Protein AF-A0A2K9NQ68-F1 (afdb_monomer_lite)

Secondary structure (DSSP, 8-state):
-EEEEEEEE-TT--EEEEEEEEEESSSSEEEEEEEEEETTS--EEEEEEEE-SSS--EEEEEEETTEEEEEEE---

Foldseek 3Di:
DDWDWDWDQDPVRKTKIKIKDWDDPDPFKIKIWIWIDTPPAWTKIKIKIWGHDPWTKMWMWIDTPVDIDTDIDTDD

Structure (mmCIF, N/CA/C/O backbone):
data_AF-A0A2K9NQ68-F1
#
_entry.id   AF-A0A2K9NQ68-F1
#
loop_
_atom_site.group_PDB
_atom_site.id
_atom_site.type_symbol
_atom_site.label_atom_id
_atom_site.label_alt_id
_atom_site.label_comp_id
_atom_site.label_asym_id
_atom_site.label_entity_id
_atom_site.label_seq_id
_atom_site.pdbx_PDB_ins_code
_atom_site.Cartn_x
_atom_site.Cartn_y
_atom_site.Cartn_z
_atom_site.occupancy
_atom_site.B_iso_or_equiv
_atom_site.auth_seq_id
_atom_site.auth_comp_id
_atom_site.auth_asym_id
_atom_site.auth_atom_id
_atom_site.pdbx_PDB_model_num
ATOM 1 N N . MET A 1 1 ? 0.849 11.772 -10.104 1.00 55.84 1 MET A N 1
ATOM 2 C CA . MET A 1 1 ? 0.892 11.378 -8.680 1.00 55.84 1 MET A CA 1
ATOM 3 C C . MET A 1 1 ? -0.546 11.416 -8.203 1.00 55.84 1 MET A C 1
ATOM 5 O O . MET A 1 1 ? -1.172 12.448 -8.405 1.00 55.84 1 MET A O 1
ATOM 9 N N . LEU A 1 2 ? -1.090 10.295 -7.728 1.00 73.06 2 LEU A N 1
ATOM 10 C CA . LEU A 1 2 ? -2.513 10.167 -7.404 1.00 73.06 2 LEU A CA 1
ATOM 11 C C . LEU A 1 2 ? -2.622 9.773 -5.930 1.00 73.06 2 LEU A C 1
ATOM 13 O O . LEU A 1 2 ? -1.947 8.843 -5.482 1.00 73.06 2 LEU A O 1
ATOM 17 N N . VAL A 1 3 ? -3.364 10.576 -5.175 1.00 78.00 3 VAL A N 1
ATOM 18 C CA . VAL A 1 3 ? -3.645 10.351 -3.759 1.00 78.00 3 VAL A CA 1
ATOM 19 C C . VAL A 1 3 ? -5.147 10.186 -3.669 1.00 78.00 3 VAL A C 1
ATOM 21 O O . VAL A 1 3 ? -5.870 11.135 -3.967 1.00 78.00 3 VAL A O 1
ATOM 24 N N . ASP A 1 4 ? -5.586 8.997 -3.284 1.00 82.75 4 ASP A N 1
ATOM 25 C CA . ASP A 1 4 ? -6.990 8.707 -3.055 1.00 82.75 4 ASP A CA 1
ATOM 26 C C . ASP A 1 4 ? -7.253 8.730 -1.556 1.00 82.75 4 ASP A C 1
ATOM 28 O O . ASP A 1 4 ? -6.519 8.175 -0.740 1.00 82.75 4 ASP A O 1
ATOM 32 N N . THR A 1 5 ? -8.295 9.446 -1.166 1.00 85.75 5 THR A N 1
ATOM 33 C CA . THR A 1 5 ? -8.703 9.561 0.229 1.00 85.75 5 THR A CA 1
ATOM 34 C C . THR A 1 5 ? -10.189 9.312 0.296 1.00 85.75 5 THR A C 1
ATOM 36 O O . THR A 1 5 ? -10.976 10.030 -0.314 1.00 85.75 5 THR A O 1
ATOM 39 N N . THR A 1 6 ? -10.567 8.285 1.042 1.00 85.62 6 THR A N 1
ATOM 40 C CA . THR A 1 6 ? -11.952 7.888 1.239 1.00 85.62 6 THR A CA 1
ATOM 41 C C . THR A 1 6 ? -12.279 7.991 2.719 1.00 85.62 6 THR A C 1
ATOM 43 O O . THR A 1 6 ? -11.675 7.333 3.565 1.00 85.62 6 THR A O 1
ATOM 46 N N . PHE A 1 7 ? -13.246 8.847 3.030 1.00 84.31 7 PHE A N 1
ATOM 47 C CA . PHE A 1 7 ? -13.798 8.997 4.367 1.00 84.31 7 PHE A CA 1
ATOM 48 C C . PHE A 1 7 ? -15.214 8.431 4.363 1.00 84.31 7 PHE A C 1
ATOM 50 O O . PHE A 1 7 ? -16.070 8.908 3.618 1.00 84.31 7 PHE A O 1
ATOM 57 N N . LEU A 1 8 ? -15.454 7.408 5.177 1.00 80.94 8 LEU A N 1
ATOM 58 C CA . LEU A 1 8 ? -16.755 6.765 5.301 1.00 80.94 8 LEU A CA 1
ATOM 59 C C . LEU A 1 8 ? -17.252 6.918 6.735 1.00 80.94 8 LEU A C 1
ATOM 61 O O . LEU A 1 8 ? -16.569 6.549 7.695 1.00 80.94 8 LEU A O 1
ATOM 65 N N . LEU A 1 9 ? -18.466 7.448 6.851 1.00 80.75 9 LEU A N 1
ATOM 66 C CA . LEU A 1 9 ? -19.227 7.498 8.087 1.00 80.75 9 LEU A CA 1
ATOM 67 C C . LEU A 1 9 ? -20.449 6.601 7.911 1.00 80.75 9 LEU A C 1
ATOM 69 O O . LEU A 1 9 ? -21.315 6.890 7.088 1.00 80.75 9 LEU A O 1
ATOM 73 N N . ASP A 1 10 ? -20.491 5.508 8.665 1.00 77.69 10 ASP A N 1
ATOM 74 C CA . ASP A 1 10 ? -21.639 4.604 8.667 1.00 77.69 10 ASP A CA 1
ATOM 75 C C . ASP A 1 10 ? -22.745 5.119 9.606 1.00 77.69 10 ASP A C 1
ATOM 77 O O . ASP A 1 10 ? -22.482 5.877 10.545 1.00 77.69 10 ASP A O 1
ATOM 81 N N . ASN A 1 11 ? -23.984 4.677 9.386 1.00 74.44 11 ASN A N 1
ATOM 82 C CA . ASN A 1 11 ? -25.155 5.068 10.176 1.00 74.44 11 ASN A CA 1
ATOM 83 C C . ASN A 1 11 ? -25.050 4.599 11.644 1.00 74.44 11 ASN A C 1
ATOM 85 O O . ASN A 1 11 ? -25.584 5.235 12.549 1.00 74.44 11 ASN A O 1
ATOM 89 N N . ASP A 1 12 ? -24.250 3.557 11.892 1.00 76.38 12 ASP A N 1
ATOM 90 C CA . ASP A 1 12 ? -23.844 3.102 13.230 1.00 76.38 12 ASP A CA 1
ATOM 91 C C . ASP A 1 12 ? -22.757 3.988 13.883 1.00 76.38 12 ASP A C 1
ATOM 93 O O . ASP A 1 12 ? -22.145 3.600 14.877 1.00 76.38 12 ASP A O 1
ATOM 97 N N . LYS A 1 13 ? -22.481 5.182 13.333 1.00 72.50 13 LYS A N 1
ATOM 98 C CA . LYS A 1 13 ? -21.408 6.109 13.750 1.00 72.50 13 LYS A CA 1
ATOM 99 C C . LYS A 1 13 ? -20.000 5.520 13.643 1.00 72.50 13 LYS A C 1
ATOM 101 O O . LYS A 1 13 ? -19.070 6.012 14.281 1.00 72.50 13 LYS A O 1
ATOM 106 N N . LYS A 1 14 ? -19.819 4.478 12.832 1.00 76.75 14 LYS A N 1
ATOM 107 C CA . LYS A 1 14 ? -18.509 3.858 12.625 1.00 76.75 14 LYS A CA 1
ATOM 108 C C . LYS A 1 14 ? -17.711 4.690 11.637 1.00 76.75 14 LYS A C 1
ATOM 110 O O . LYS A 1 14 ? -18.112 4.853 10.486 1.00 76.75 14 LYS A O 1
ATOM 115 N N . LEU A 1 15 ? -16.578 5.205 12.104 1.00 84.38 15 LEU A N 1
ATOM 116 C C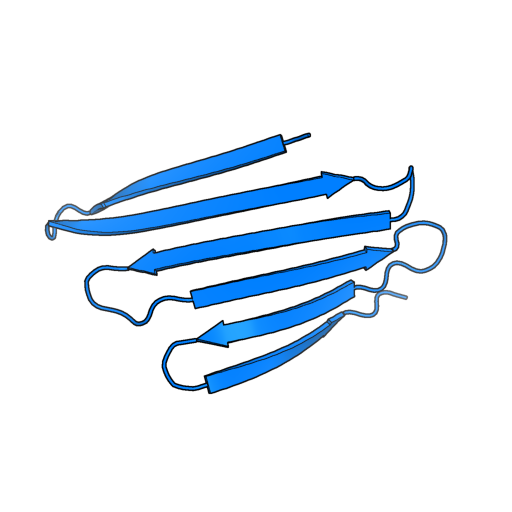A . LEU A 1 15 ? -15.637 5.957 11.286 1.00 84.38 15 LEU A CA 1
ATOM 117 C C . LEU A 1 15 ? -14.635 5.018 10.616 1.00 84.38 15 LEU A C 1
ATOM 119 O O . LEU A 1 15 ? -13.962 4.215 11.279 1.00 84.38 15 LEU A O 1
ATOM 123 N N . ARG A 1 16 ? -14.508 5.161 9.296 1.00 85.50 16 ARG A N 1
ATOM 124 C CA . ARG A 1 16 ? -13.462 4.531 8.496 1.00 85.50 16 ARG A CA 1
ATOM 125 C C . ARG A 1 16 ? -12.762 5.573 7.632 1.00 85.50 16 ARG A C 1
ATOM 127 O O . ARG A 1 16 ? -13.403 6.338 6.916 1.00 85.50 16 ARG A O 1
ATOM 134 N N . LEU A 1 17 ? -11.438 5.563 7.707 1.00 87.38 17 LEU A N 1
ATOM 135 C CA . LEU A 1 17 ? -10.549 6.402 6.921 1.00 87.38 17 LEU A CA 1
ATOM 136 C C . LEU A 1 17 ? -9.645 5.492 6.105 1.00 87.38 17 LEU A C 1
ATOM 138 O O . LEU A 1 17 ? -8.847 4.753 6.674 1.00 87.38 17 LEU A O 1
ATOM 142 N N . ASP A 1 18 ? -9.785 5.544 4.789 1.00 88.19 18 ASP A N 1
ATOM 143 C CA . ASP A 1 18 ? -8.890 4.866 3.863 1.00 88.19 18 ASP A CA 1
ATOM 144 C C . ASP A 1 18 ? -8.093 5.930 3.103 1.00 88.19 18 ASP A C 1
ATOM 146 O O . ASP A 1 18 ? -8.648 6.825 2.462 1.00 88.19 18 ASP A O 1
ATOM 150 N N . LEU A 1 19 ? -6.776 5.849 3.209 1.00 89.75 19 LEU A N 1
ATOM 151 C CA . LEU A 1 19 ? -5.817 6.720 2.550 1.00 89.75 19 LEU A CA 1
ATOM 152 C C . LEU A 1 19 ? -4.945 5.844 1.663 1.00 89.75 19 LEU A C 1
ATOM 154 O O . LEU A 1 19 ? -4.194 5.020 2.171 1.00 89.75 19 LEU A O 1
ATOM 158 N N . SER A 1 20 ? -5.028 6.041 0.356 1.00 88.00 20 SER A N 1
ATOM 159 C CA . SER A 1 20 ? -4.195 5.345 -0.615 1.00 88.00 20 SER A CA 1
ATOM 160 C C . SER A 1 20 ? -3.306 6.340 -1.341 1.00 88.00 20 SER A C 1
ATOM 162 O O . SER A 1 20 ? -3.723 7.436 -1.737 1.00 88.00 20 SER A O 1
ATOM 164 N N . LYS A 1 21 ? -2.039 5.978 -1.511 1.00 89.56 21 LYS A N 1
ATOM 165 C CA . LYS A 1 21 ? -1.072 6.799 -2.225 1.00 89.56 21 L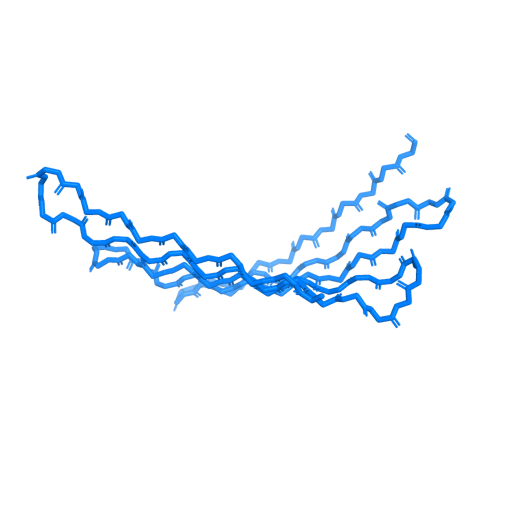YS A CA 1
ATOM 166 C C . LYS A 1 21 ? -0.263 5.963 -3.194 1.00 89.56 21 LYS A C 1
ATOM 168 O O . LYS A 1 21 ? 0.591 5.172 -2.797 1.00 89.56 21 LYS A O 1
ATOM 173 N N . LYS A 1 22 ? -0.445 6.254 -4.482 1.00 87.88 22 LYS A N 1
ATOM 174 C CA . LYS A 1 22 ? 0.290 5.604 -5.562 1.00 87.88 22 LYS A CA 1
ATOM 175 C C . LYS A 1 22 ? 1.394 6.499 -6.107 1.00 87.88 22 LYS A C 1
ATOM 177 O O . LYS A 1 22 ? 1.163 7.588 -6.648 1.00 87.88 22 LYS A O 1
ATOM 182 N N . PHE A 1 23 ? 2.617 6.004 -6.007 1.00 87.75 23 PHE A N 1
ATOM 183 C CA . PHE A 1 23 ? 3.810 6.613 -6.568 1.00 87.75 23 PHE A CA 1
ATOM 184 C C . PHE A 1 23 ? 4.254 5.855 -7.810 1.00 87.75 23 PHE A C 1
ATOM 186 O O . PHE A 1 23 ? 4.483 4.649 -7.791 1.00 87.75 23 PHE A O 1
ATOM 193 N N . GLN A 1 24 ? 4.410 6.591 -8.901 1.00 87.38 24 GLN A N 1
ATOM 194 C CA . GLN A 1 24 ? 4.965 6.071 -10.136 1.00 87.38 24 GLN A CA 1
ATOM 195 C C . GLN A 1 24 ? 6.424 6.515 -10.235 1.00 87.38 24 GLN A C 1
ATOM 197 O O . GLN A 1 24 ? 6.695 7.701 -10.413 1.00 87.38 24 GLN A O 1
ATOM 202 N N . TRP A 1 25 ? 7.349 5.566 -10.115 1.00 85.56 25 TRP A N 1
ATOM 203 C CA . TRP A 1 25 ? 8.788 5.830 -10.208 1.00 85.56 25 TRP A CA 1
ATOM 204 C C . TRP A 1 25 ? 9.245 5.898 -11.661 1.00 85.56 25 TRP A C 1
ATOM 206 O O . TRP A 1 25 ? 10.036 6.752 -12.044 1.00 85.56 25 TRP A O 1
ATOM 216 N N . THR A 1 26 ? 8.732 4.987 -12.488 1.00 86.69 26 THR A N 1
ATOM 217 C CA . THR A 1 26 ? 9.010 4.930 -13.928 1.00 86.69 26 THR A CA 1
ATOM 218 C C . THR A 1 26 ? 7.738 4.544 -14.682 1.00 86.69 26 THR A C 1
ATOM 220 O O . THR A 1 26 ? 6.690 4.329 -14.083 1.00 86.69 26 THR A O 1
ATOM 223 N N . LYS A 1 27 ? 7.794 4.401 -16.011 1.00 84.44 27 LYS A N 1
ATOM 224 C CA . LYS A 1 27 ? 6.657 3.886 -16.800 1.00 84.44 27 LYS A CA 1
ATOM 225 C C . LYS A 1 27 ? 6.191 2.486 -16.358 1.00 84.44 27 LYS A C 1
ATOM 227 O O . LYS A 1 27 ? 5.061 2.115 -16.648 1.00 84.44 27 LYS A O 1
ATOM 232 N N . TYR A 1 28 ? 7.051 1.731 -15.670 1.00 85.19 28 TYR A N 1
ATOM 233 C CA . TYR A 1 28 ? 6.812 0.327 -15.340 1.00 85.19 28 TYR A CA 1
ATOM 234 C C . TYR A 1 28 ? 6.916 0.005 -13.848 1.00 85.19 28 TYR A C 1
ATOM 236 O O . TYR A 1 28 ? 6.517 -1.083 -13.463 1.00 85.19 28 TYR A O 1
ATOM 244 N N . VAL A 1 29 ? 7.467 0.890 -13.015 1.00 85.38 29 VAL A N 1
ATOM 245 C CA . VAL A 1 29 ? 7.644 0.653 -11.572 1.00 85.38 29 VAL A CA 1
ATOM 246 C C . VAL A 1 29 ? 6.710 1.571 -10.801 1.00 85.38 29 VAL A C 1
ATOM 248 O O . VAL A 1 29 ? 6.784 2.797 -10.943 1.00 85.38 29 VAL A O 1
ATOM 251 N N . PHE A 1 30 ? 5.884 0.973 -9.951 1.00 87.25 30 PHE A N 1
ATOM 252 C CA . PHE A 1 30 ? 4.926 1.662 -9.099 1.00 87.25 30 PHE A CA 1
ATOM 253 C C . PHE A 1 30 ? 5.098 1.182 -7.666 1.00 87.25 30 PHE A C 1
ATOM 255 O O . PHE A 1 30 ? 5.324 0.000 -7.438 1.00 87.25 30 PHE A O 1
ATOM 262 N N . SER A 1 31 ? 4.966 2.083 -6.706 1.00 87.31 31 SER A N 1
ATOM 263 C CA . SER A 1 31 ? 4.773 1.712 -5.310 1.00 87.31 31 SER A CA 1
ATOM 264 C C . SER A 1 31 ? 3.458 2.282 -4.821 1.00 87.31 31 SER A C 1
ATOM 266 O O . SER A 1 31 ? 3.107 3.415 -5.156 1.00 87.31 31 SER A O 1
ATOM 268 N N . GLU A 1 32 ? 2.752 1.516 -4.018 1.00 87.81 32 GLU A N 1
ATOM 269 C CA . GLU A 1 32 ? 1.474 1.895 -3.445 1.00 87.81 32 GLU A CA 1
ATOM 270 C C . GLU A 1 32 ? 1.566 1.756 -1.934 1.00 87.81 32 GLU A C 1
ATOM 272 O O . GLU A 1 32 ? 2.212 0.847 -1.413 1.00 87.81 32 GLU A O 1
ATOM 277 N N . VAL A 1 33 ? 1.020 2.744 -1.243 1.00 89.56 33 VAL A N 1
ATOM 278 C CA . VAL A 1 33 ? 0.976 2.785 0.210 1.00 89.56 33 VAL A CA 1
ATOM 279 C C . VAL A 1 33 ? -0.470 3.001 0.593 1.00 89.56 33 VAL A C 1
ATOM 281 O O . VAL A 1 33 ? -1.031 4.050 0.277 1.00 89.56 33 VAL A O 1
ATOM 284 N N . ASP A 1 34 ? -1.034 2.028 1.288 1.00 88.88 34 ASP A N 1
ATOM 285 C CA . ASP A 1 34 ? -2.405 2.053 1.758 1.00 88.88 34 ASP A CA 1
ATOM 286 C C . ASP A 1 34 ? -2.420 2.112 3.277 1.00 88.88 34 ASP A C 1
ATOM 288 O O . ASP A 1 34 ? -1.712 1.389 3.975 1.00 88.88 34 ASP A O 1
ATOM 292 N N . PHE A 1 35 ? -3.235 3.007 3.806 1.00 89.06 35 PHE A N 1
ATOM 293 C CA . PHE A 1 35 ? -3.460 3.167 5.224 1.00 89.06 35 PHE A CA 1
ATOM 294 C C . PHE A 1 35 ? -4.958 3.134 5.483 1.00 89.06 35 PHE A C 1
ATOM 296 O O . PHE A 1 35 ? -5.709 3.985 5.007 1.00 89.06 35 PHE A O 1
ATOM 303 N N . THR A 1 36 ? -5.385 2.165 6.280 1.00 89.12 36 THR A N 1
ATOM 304 C CA . THR A 1 36 ? -6.779 1.969 6.653 1.00 89.12 36 THR A CA 1
ATOM 305 C C . THR A 1 36 ? -6.908 2.090 8.161 1.00 89.12 36 THR A C 1
ATOM 307 O O . THR A 1 36 ? -6.473 1.232 8.933 1.00 89.12 36 THR A O 1
ATOM 310 N N . PHE A 1 37 ? -7.574 3.156 8.587 1.00 85.38 37 PHE A N 1
ATOM 311 C CA . PHE A 1 37 ? -7.979 3.372 9.963 1.00 85.38 37 PHE A CA 1
ATOM 312 C C . PHE A 1 37 ? -9.461 3.046 10.137 1.00 85.38 37 PHE A C 1
ATOM 314 O O . PHE A 1 37 ? -10.323 3.513 9.390 1.00 85.38 37 PHE A O 1
ATOM 321 N N . ARG A 1 38 ? -9.772 2.247 11.157 1.00 85.56 38 ARG A N 1
ATOM 322 C CA . ARG A 1 38 ? -11.139 1.854 11.508 1.00 85.56 38 ARG A CA 1
ATOM 323 C C . ARG A 1 38 ? -11.302 1.968 13.015 1.00 85.56 38 ARG A C 1
ATOM 325 O O . ARG A 1 38 ? -10.614 1.268 13.740 1.00 85.56 38 ARG A O 1
ATOM 332 N N . GLN A 1 39 ? -12.232 2.798 13.482 1.00 76.25 39 GLN A N 1
ATOM 333 C CA . GLN A 1 39 ? -12.363 3.143 14.906 1.00 76.25 39 GLN A CA 1
ATOM 334 C C . GLN A 1 39 ? -12.581 1.932 15.840 1.00 76.25 39 GLN A C 1
ATOM 336 O O . GLN A 1 39 ? -12.126 1.946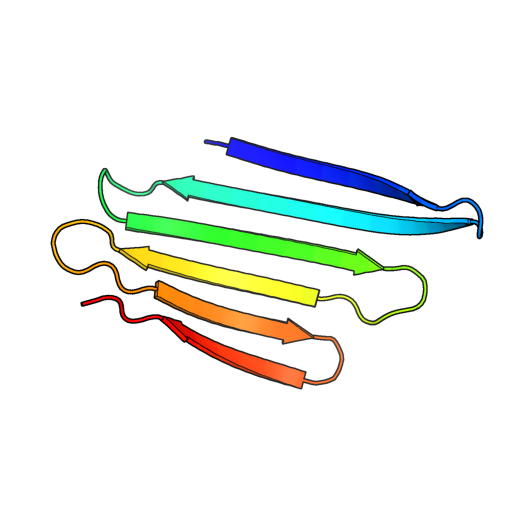 16.978 1.00 76.25 39 GLN A O 1
ATOM 341 N N . GLU A 1 40 ? -13.246 0.875 15.364 1.00 73.94 40 GLU A N 1
ATOM 342 C CA . GLU A 1 40 ? -13.50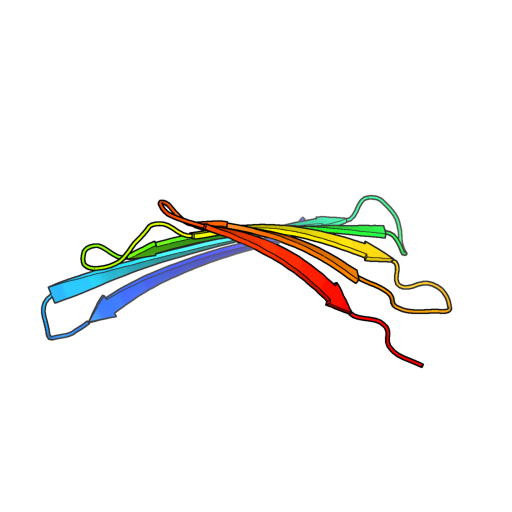7 -0.354 16.136 1.00 73.94 40 GLU A CA 1
ATOM 343 C C . GLU A 1 40 ? -12.575 -1.529 15.783 1.00 73.94 40 GLU A C 1
ATOM 345 O O . GLU A 1 40 ? -12.671 -2.606 16.375 1.00 73.94 40 GLU A O 1
ATOM 350 N N . LYS A 1 41 ? -11.703 -1.375 14.780 1.00 73.06 41 LYS A N 1
ATOM 351 C CA . LYS A 1 41 ? -10.800 -2.436 14.309 1.00 73.06 41 LYS A CA 1
ATOM 352 C C . LYS A 1 41 ? -9.348 -1.980 14.425 1.00 73.06 41 LYS A C 1
ATOM 354 O O . LYS A 1 41 ? -9.046 -0.880 14.860 1.00 73.06 41 LYS A O 1
ATOM 359 N N . LYS A 1 42 ? -8.434 -2.883 14.090 1.00 79.75 42 LYS A N 1
ATOM 360 C CA . LYS A 1 42 ? -7.006 -2.573 14.069 1.00 79.75 42 LYS A CA 1
ATOM 361 C C . LYS A 1 42 ? -6.692 -1.668 12.895 1.00 79.75 42 LYS A C 1
ATOM 363 O O . LYS A 1 42 ? -7.296 -1.821 11.832 1.00 79.75 42 LYS A O 1
ATOM 368 N N . THR A 1 43 ? -5.721 -0.792 13.099 1.00 84.06 43 THR A N 1
ATOM 369 C CA . THR A 1 43 ? -5.145 -0.023 12.002 1.00 84.06 43 THR A CA 1
ATOM 370 C C . THR A 1 43 ? -4.373 -0.976 11.098 1.00 84.06 43 THR A C 1
ATOM 372 O O . THR A 1 43 ? -3.648 -1.860 11.573 1.00 84.06 43 THR A O 1
ATOM 375 N N . GLU A 1 44 ? -4.576 -0.824 9.798 1.00 85.31 44 GLU A N 1
ATOM 376 C CA . GLU A 1 44 ? -3.915 -1.596 8.757 1.00 85.31 44 GLU A CA 1
ATOM 377 C C . GLU A 1 44 ? -3.099 -0.641 7.895 1.00 85.31 44 GLU A C 1
ATOM 379 O O . GLU A 1 44 ? -3.540 0.457 7.556 1.00 85.31 44 GLU A O 1
ATOM 384 N N . PHE A 1 45 ? -1.887 -1.059 7.574 1.00 88.25 45 PHE A N 1
ATOM 385 C CA . PHE A 1 45 ? -0.966 -0.317 6.744 1.00 88.25 45 PHE A CA 1
ATOM 386 C C . PHE A 1 45 ? -0.315 -1.283 5.771 1.00 88.25 45 PHE A C 1
ATOM 388 O O . PHE A 1 45 ? 0.241 -2.295 6.183 1.00 88.25 45 PHE A O 1
ATOM 395 N N . GLU A 1 46 ? -0.366 -0.986 4.488 1.00 86.62 46 GLU A N 1
ATOM 396 C CA . GLU A 1 46 ? 0.186 -1.832 3.446 1.00 86.62 46 GLU A CA 1
ATOM 397 C C . GLU A 1 46 ? 1.123 -1.016 2.566 1.00 86.62 46 GLU A C 1
ATOM 399 O O . GLU A 1 46 ? 0.827 0.111 2.181 1.00 86.62 46 GLU A O 1
ATOM 404 N N . ILE A 1 47 ? 2.284 -1.588 2.261 1.00 88.44 47 ILE A N 1
ATOM 405 C CA . ILE A 1 47 ? 3.191 -1.059 1.249 1.00 88.44 47 ILE A CA 1
ATOM 406 C C . ILE A 1 47 ? 3.364 -2.138 0.202 1.00 88.44 47 ILE A C 1
ATOM 408 O O . ILE A 1 47 ? 3.812 -3.240 0.521 1.00 88.44 47 ILE A O 1
ATOM 412 N N . SER A 1 48 ? 3.092 -1.804 -1.051 1.00 86.31 48 SER A N 1
ATOM 413 C CA . SER A 1 48 ? 3.342 -2.684 -2.179 1.00 86.31 48 SER 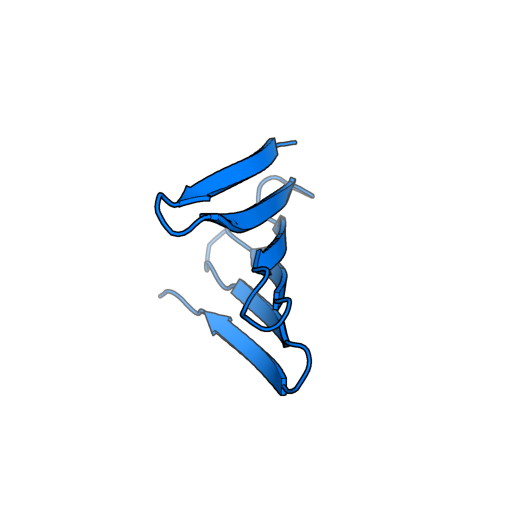A CA 1
ATOM 414 C C . SER A 1 48 ? 4.241 -2.038 -3.226 1.00 86.31 48 SER A C 1
ATOM 416 O O . SER A 1 48 ? 4.273 -0.823 -3.427 1.00 86.31 48 SER A O 1
ATOM 418 N N . LEU A 1 49 ? 5.030 -2.882 -3.882 1.00 86.06 49 LEU A N 1
ATOM 419 C CA . LEU A 1 49 ? 5.868 -2.556 -5.019 1.00 86.06 49 LEU A CA 1
ATOM 420 C C . LEU A 1 49 ? 5.422 -3.420 -6.193 1.00 86.06 49 LEU A C 1
ATOM 422 O O . LEU A 1 49 ? 5.351 -4.645 -6.102 1.00 86.06 49 LEU A O 1
ATOM 426 N N . MET A 1 50 ? 5.140 -2.766 -7.307 1.00 85.50 50 MET A N 1
ATOM 427 C CA . MET A 1 50 ? 4.647 -3.380 -8.527 1.00 85.50 50 MET A CA 1
ATOM 428 C C . MET A 1 50 ? 5.573 -3.064 -9.690 1.00 85.50 50 MET A C 1
ATOM 430 O O . MET A 1 50 ? 6.018 -1.925 -9.869 1.00 85.50 50 MET A O 1
ATOM 434 N N . TYR A 1 51 ? 5.804 -4.069 -10.528 1.00 82.31 51 TYR A N 1
ATOM 435 C CA . TYR A 1 51 ? 6.505 -3.912 -11.790 1.00 82.31 51 TYR A CA 1
ATOM 436 C C . TYR A 1 51 ? 5.645 -4.411 -12.945 1.00 82.31 51 TYR A C 1
ATOM 438 O O . TYR A 1 51 ? 5.276 -5.575 -12.981 1.00 82.31 51 TYR A O 1
ATOM 446 N N . GLN A 1 52 ? 5.352 -3.554 -13.919 1.00 73.62 52 GLN A N 1
ATOM 447 C CA . GLN A 1 52 ? 4.434 -3.835 -15.021 1.00 73.62 52 GLN A CA 1
ATOM 448 C C . GLN A 1 52 ? 5.074 -3.493 -16.376 1.00 73.62 52 GLN A C 1
ATOM 450 O O . GLN A 1 52 ? 4.650 -2.557 -17.047 1.00 73.62 52 GLN A O 1
ATOM 455 N N . LYS A 1 53 ? 6.121 -4.229 -16.788 1.00 69.19 53 LYS A N 1
ATOM 456 C CA . LYS A 1 53 ? 6.733 -4.090 -18.134 1.00 69.19 53 LYS A CA 1
ATOM 457 C C . LYS A 1 53 ? 6.382 -5.234 -19.090 1.00 69.19 53 LYS A C 1
ATOM 459 O O . LYS A 1 53 ? 5.913 -4.968 -20.186 1.00 69.19 53 LYS A O 1
ATOM 464 N N . VAL A 1 54 ? 6.646 -6.482 -18.697 1.00 59.16 54 VAL A N 1
ATOM 465 C CA . VAL A 1 54 ? 6.416 -7.704 -19.515 1.00 59.16 54 VAL A CA 1
ATOM 466 C C . VAL A 1 54 ? 5.999 -8.906 -18.645 1.00 59.16 54 VAL A C 1
ATOM 468 O O . VAL A 1 54 ? 5.512 -9.907 -19.150 1.00 59.16 54 VAL A O 1
ATOM 471 N N . TRP A 1 55 ? 6.119 -8.795 -17.321 1.00 55.44 55 TRP A N 1
ATOM 472 C CA . TRP A 1 55 ? 5.716 -9.814 -16.355 1.00 55.44 55 TRP A CA 1
ATOM 473 C C . TRP A 1 55 ? 5.337 -9.049 -15.078 1.00 55.44 55 TRP A C 1
ATOM 475 O O . TRP A 1 55 ? 6.175 -8.336 -14.520 1.00 55.44 55 TRP A O 1
ATOM 485 N N . ALA A 1 56 ? 4.044 -9.051 -14.742 1.00 65.44 56 ALA A N 1
ATOM 486 C CA . ALA A 1 56 ? 3.396 -8.054 -13.883 1.00 65.44 56 ALA A CA 1
ATOM 487 C C . ALA A 1 56 ? 3.367 -8.495 -12.417 1.00 65.44 56 ALA A C 1
ATOM 489 O O . ALA A 1 56 ? 2.302 -8.756 -11.859 1.00 65.44 56 ALA A O 1
ATOM 490 N N . TRP A 1 57 ? 4.535 -8.685 -11.819 1.00 80.69 57 TRP A N 1
ATOM 491 C CA . TRP A 1 57 ? 4.592 -9.103 -10.428 1.00 80.69 57 TRP A CA 1
ATOM 492 C C . TRP A 1 57 ? 4.375 -7.923 -9.485 1.00 80.69 57 TRP A C 1
ATOM 494 O O . TRP A 1 57 ? 4.756 -6.781 -9.763 1.00 80.69 57 TRP A O 1
ATOM 504 N N . SER A 1 58 ? 3.771 -8.227 -8.345 1.00 80.62 58 SER A N 1
ATOM 505 C CA . SER A 1 58 ? 3.688 -7.342 -7.199 1.00 80.62 58 SER A CA 1
ATOM 506 C C . SER A 1 58 ? 4.202 -8.061 -5.964 1.00 80.62 58 SER A C 1
ATOM 508 O O . SER A 1 58 ? 4.045 -9.272 -5.805 1.00 80.62 58 SER A O 1
ATOM 510 N N . VAL A 1 59 ? 4.838 -7.306 -5.083 1.00 85.12 59 VAL A N 1
ATOM 511 C CA . VAL A 1 59 ? 5.181 -7.749 -3.737 1.00 85.12 59 VAL A CA 1
ATOM 512 C C . VAL A 1 59 ? 4.679 -6.693 -2.774 1.00 85.12 59 VAL A C 1
ATOM 514 O O . VAL A 1 59 ? 4.864 -5.503 -3.006 1.00 85.12 59 VAL A O 1
ATOM 517 N N . GLY A 1 60 ? 4.021 -7.130 -1.713 1.00 82.94 60 GLY A N 1
ATOM 518 C CA . GLY A 1 60 ? 3.403 -6.282 -0.715 1.00 82.94 60 GLY A CA 1
ATOM 519 C C . GLY A 1 60 ? 3.696 -6.776 0.688 1.00 82.94 60 GLY A C 1
ATOM 520 O O . GLY A 1 60 ? 3.826 -7.972 0.949 1.00 82.94 60 GLY A O 1
ATOM 521 N N . VAL A 1 61 ? 3.808 -5.830 1.604 1.00 85.75 61 VAL A N 1
ATOM 522 C CA . VAL A 1 61 ? 3.907 -6.079 3.034 1.00 85.75 61 VAL A CA 1
ATOM 523 C C . VAL A 1 61 ? 2.722 -5.394 3.682 1.00 85.75 61 VAL A C 1
ATOM 525 O O . VAL A 1 61 ? 2.585 -4.177 3.588 1.00 85.75 61 VAL A O 1
ATOM 528 N N . MET A 1 62 ? 1.886 -6.179 4.351 1.00 87.00 62 MET A N 1
ATOM 529 C CA . MET A 1 62 ? 0.759 -5.692 5.131 1.00 87.00 62 MET A CA 1
ATOM 530 C C . MET A 1 62 ? 1.116 -5.762 6.614 1.00 87.00 62 MET A C 1
ATOM 532 O O . MET A 1 62 ? 1.419 -6.819 7.162 1.00 87.00 62 MET A O 1
ATOM 536 N N . LEU A 1 63 ? 1.070 -4.624 7.281 1.00 83.38 63 LEU A N 1
ATOM 537 C CA . LEU A 1 63 ? 1.277 -4.455 8.706 1.00 83.38 63 LEU A CA 1
ATOM 538 C C . LEU A 1 63 ? -0.073 -4.150 9.356 1.00 83.38 63 LEU A C 1
ATOM 540 O O . LEU A 1 63 ? -0.753 -3.186 9.024 1.00 83.38 63 LEU A O 1
ATOM 544 N N . THR A 1 64 ? -0.467 -4.976 10.313 1.00 80.25 64 THR A N 1
ATOM 545 C CA . THR A 1 64 ? -1.631 -4.754 11.173 1.00 80.25 64 THR A CA 1
ATOM 546 C C . THR A 1 64 ? -1.151 -4.709 12.620 1.00 80.25 64 THR A C 1
ATOM 548 O O . THR A 1 64 ? -0.209 -5.421 12.963 1.00 80.25 64 THR A O 1
ATOM 551 N N . ASP A 1 65 ? -1.848 -4.000 13.516 1.00 73.94 65 ASP A N 1
ATOM 552 C CA . ASP A 1 65 ? -1.477 -3.865 14.947 1.00 73.94 65 ASP A CA 1
ATOM 553 C C . ASP A 1 65 ? -1.069 -5.160 15.677 1.00 73.94 65 ASP A C 1
ATOM 555 O O . ASP A 1 65 ? -0.412 -5.109 16.712 1.00 73.94 65 ASP A O 1
ATOM 559 N N . LYS A 1 66 ? -1.498 -6.340 15.205 1.00 74.62 66 LYS A N 1
ATOM 560 C CA . LYS A 1 66 ? -1.115 -7.623 15.825 1.00 74.62 66 LYS A CA 1
ATOM 561 C C . LYS A 1 66 ? -0.431 -8.614 14.884 1.00 74.62 66 LYS A C 1
ATOM 563 O O . LYS A 1 66 ? -0.152 -9.723 15.334 1.00 74.62 66 LYS A O 1
ATOM 568 N N . LYS A 1 67 ? -0.257 -8.304 13.595 1.00 76.69 67 LYS A N 1
ATOM 569 C CA . LYS A 1 67 ? 0.241 -9.266 12.596 1.00 76.69 67 LYS A CA 1
ATOM 570 C C . LYS A 1 67 ? 0.987 -8.567 11.465 1.00 76.69 67 LYS A C 1
ATOM 572 O O . LYS A 1 67 ? 0.559 -7.522 10.996 1.00 76.69 67 LYS A O 1
ATOM 577 N N . ILE A 1 68 ? 2.055 -9.206 11.005 1.00 81.25 68 ILE A N 1
ATOM 578 C CA . ILE A 1 68 ? 2.773 -8.846 9.784 1.00 81.25 68 ILE A CA 1
ATOM 579 C C . ILE A 1 68 ? 2.436 -9.914 8.746 1.00 81.25 68 ILE A C 1
ATOM 581 O O . ILE A 1 68 ? 2.584 -11.107 9.013 1.00 81.25 68 ILE A O 1
ATOM 585 N N . GLY A 1 69 ? 1.935 -9.483 7.598 1.00 80.50 69 GLY A N 1
ATOM 586 C CA . GLY A 1 69 ? 1.646 -10.299 6.433 1.00 80.50 69 GLY A CA 1
ATOM 587 C C . GLY A 1 69 ? 2.566 -9.912 5.284 1.00 80.50 69 GLY A C 1
ATOM 588 O O . GLY A 1 69 ? 2.862 -8.739 5.072 1.00 80.50 69 GLY A O 1
ATOM 589 N N . LEU A 1 70 ? 3.019 -10.910 4.537 1.00 84.38 70 LEU A N 1
ATOM 590 C CA . LEU A 1 70 ? 3.748 -10.720 3.290 1.00 84.38 70 LEU A CA 1
ATOM 591 C C . LEU A 1 70 ? 2.895 -11.317 2.176 1.00 84.38 70 LEU A C 1
ATOM 593 O O . LEU A 1 70 ? 2.421 -12.447 2.296 1.00 84.38 70 LEU A O 1
ATOM 597 N N . GLY A 1 71 ? 2.675 -10.545 1.121 1.00 77.88 71 GLY A N 1
ATOM 598 C CA . GLY A 1 71 ? 1.907 -10.933 -0.051 1.00 77.88 71 GLY A CA 1
ATOM 599 C C . GLY A 1 71 ? 2.750 -10.763 -1.304 1.00 77.88 71 GLY A C 1
ATOM 600 O O . GLY A 1 71 ? 3.545 -9.837 -1.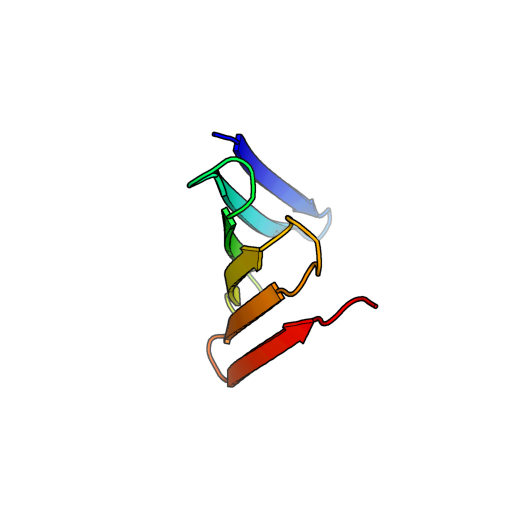419 1.00 77.88 71 GLY A O 1
ATOM 601 N N . GLY A 1 72 ? 2.593 -11.664 -2.259 1.00 81.81 72 GLY A N 1
ATOM 602 C CA . GLY A 1 72 ? 3.183 -11.518 -3.579 1.00 81.81 72 GLY A CA 1
ATOM 603 C C . GLY A 1 72 ? 2.179 -11.995 -4.603 1.00 81.81 72 GLY A C 1
ATOM 604 O O . GLY A 1 72 ? 1.596 -13.067 -4.434 1.00 81.81 72 GLY A O 1
ATOM 605 N N . GLN A 1 73 ? 1.954 -11.205 -5.643 1.00 74.38 73 GLN A N 1
ATOM 606 C CA . GLN A 1 73 ? 1.125 -11.616 -6.759 1.00 74.38 73 GLN A CA 1
ATOM 607 C C . GLN A 1 73 ? 1.999 -11.789 -7.985 1.00 74.38 73 GLN A C 1
ATOM 609 O O . GLN A 1 73 ? 2.756 -10.903 -8.376 1.00 74.38 73 GLN A O 1
ATOM 614 N N . PHE A 1 74 ? 1.865 -12.951 -8.604 1.00 76.38 74 PHE A N 1
ATOM 615 C CA . PHE A 1 74 ? 2.502 -13.256 -9.864 1.00 76.38 74 PHE A CA 1
ATOM 616 C C . PHE A 1 74 ? 1.406 -13.502 -10.901 1.00 76.38 74 PHE A C 1
ATOM 618 O O . PHE A 1 74 ? 0.532 -14.338 -10.674 1.00 76.38 74 PHE A O 1
ATOM 625 N N . LYS A 1 75 ? 1.416 -12.768 -12.018 1.00 66.25 75 LYS A N 1
ATOM 626 C CA . LYS A 1 75 ? 0.444 -12.952 -13.104 1.00 66.25 75 LYS A CA 1
ATOM 627 C C . LYS A 1 75 ? 1.177 -13.363 -14.382 1.00 66.25 75 LYS A C 1
ATOM 629 O O . LYS A 1 75 ? 2.057 -12.626 -14.832 1.00 66.25 75 LYS A O 1
ATOM 634 N N . PHE A 1 76 ? 0.837 -14.550 -14.891 1.00 60.59 76 PHE A N 1
ATOM 635 C CA . PHE A 1 76 ? 1.357 -15.153 -16.124 1.00 60.59 76 PHE A CA 1
ATOM 636 C C . PHE A 1 76 ? 0.362 -14.959 -17.269 1.00 60.59 76 PHE A C 1
ATOM 638 O O . PHE A 1 76 ? -0.858 -15.036 -16.989 1.00 60.59 76 PHE A O 1
#

Radius of gyration: 14.6 Å; chains: 1; bounding box: 34×26×36 Å

pLDDT: mean 80.93, std 7.93, range [55.44, 89.75]

Organism: Bacteriovorax stolpii (NCBI:txid960)

Sequence (76 aa):
MLVDTTFLLDNDKKLRLDLSKKFQWTKYVFSEVDFTFRQEKKTEFEISLMYQKVWAWSVGVMLTDKKIGLGGQFKF